Protein AF-K5VQR4-F1 (afdb_monomer_lite)

Organism: Phanerochaete carnosa (strain HHB-10118-sp) (NCBI:txid650164)

Structure (mmCIF, N/CA/C/O backbone):
data_AF-K5VQR4-F1
#
_entry.id   AF-K5VQR4-F1
#
loop_
_atom_site.group_PDB
_atom_site.id
_atom_site.type_symbol
_atom_site.label_atom_id
_atom_site.label_alt_id
_atom_site.label_comp_id
_atom_site.label_asym_id
_atom_site.label_entity_id
_atom_site.label_seq_id
_atom_site.pdbx_PDB_ins_code
_atom_site.Cartn_x
_atom_site.Cartn_y
_atom_site.Cartn_z
_atom_site.occupancy
_atom_site.B_iso_or_equiv
_atom_site.auth_seq_id
_atom_site.auth_comp_id
_atom_site.auth_asym_id
_atom_site.auth_atom_id
_atom_site.pdbx_PDB_model_num
ATOM 1 N N . MET A 1 1 ? -9.881 -17.365 9.992 1.00 76.88 1 MET A N 1
ATOM 2 C CA . MET A 1 1 ? -9.311 -16.866 8.725 1.00 76.88 1 MET A CA 1
ATOM 3 C C . MET A 1 1 ? -8.305 -17.898 8.231 1.00 76.88 1 MET A C 1
ATOM 5 O O . MET A 1 1 ? -7.612 -18.465 9.066 1.00 76.88 1 MET A O 1
ATOM 9 N N . ARG A 1 2 ? -8.286 -18.235 6.940 1.00 91.94 2 ARG A N 1
ATOM 10 C CA . ARG A 1 2 ? -7.226 -19.063 6.337 1.00 91.94 2 ARG A CA 1
ATOM 11 C C . ARG A 1 2 ? -6.524 -18.192 5.305 1.00 91.94 2 ARG A C 1
ATOM 13 O O . ARG A 1 2 ? -7.212 -17.506 4.557 1.00 91.94 2 ARG A O 1
ATOM 20 N N . VAL A 1 3 ? -5.199 -18.218 5.302 1.00 94.31 3 VAL A N 1
ATOM 21 C CA . VAL A 1 3 ? -4.347 -17.461 4.379 1.00 94.31 3 VAL A CA 1
ATOM 22 C C . VAL A 1 3 ? -3.552 -18.473 3.557 1.00 94.31 3 VAL A C 1
ATOM 24 O O . VAL A 1 3 ? -3.275 -19.569 4.048 1.00 94.31 3 VAL A O 1
ATOM 27 N N . SER A 1 4 ? -3.251 -18.152 2.300 1.00 95.88 4 SER A N 1
ATOM 28 C CA . SER A 1 4 ? -2.399 -18.986 1.450 1.00 95.88 4 SER A CA 1
ATOM 29 C C . SER A 1 4 ? -0.991 -19.087 2.036 1.00 95.88 4 SER A C 1
ATOM 31 O O . SER A 1 4 ? -0.390 -18.068 2.376 1.00 95.88 4 SER A O 1
ATOM 33 N N . GLU A 1 5 ? -0.461 -20.305 2.130 1.00 95.88 5 GLU A N 1
ATOM 34 C CA . GLU A 1 5 ? 0.934 -20.546 2.497 1.00 95.88 5 GLU A CA 1
ATOM 35 C C . GLU A 1 5 ? 1.797 -20.491 1.234 1.00 95.88 5 GLU A C 1
ATOM 37 O O . GLU A 1 5 ? 1.495 -21.157 0.247 1.00 95.88 5 GLU A O 1
ATOM 42 N N . ASN A 1 6 ? 2.828 -19.650 1.258 1.00 95.00 6 ASN A N 1
ATOM 43 C CA . ASN A 1 6 ? 3.662 -19.363 0.095 1.00 95.00 6 ASN A CA 1
ATOM 44 C C . ASN A 1 6 ? 4.636 -20.525 -0.187 1.00 95.00 6 ASN A C 1
ATOM 46 O O . ASN A 1 6 ? 5.281 -21.030 0.735 1.00 95.00 6 ASN A O 1
ATOM 50 N N . THR A 1 7 ? 4.752 -20.927 -1.453 1.00 97.69 7 THR A N 1
ATOM 51 C CA . THR A 1 7 ? 5.670 -21.968 -1.939 1.00 97.69 7 THR A CA 1
ATOM 52 C C . THR A 1 7 ? 6.831 -21.377 -2.754 1.00 97.69 7 THR A C 1
ATOM 54 O O . THR A 1 7 ? 6.736 -20.259 -3.263 1.00 97.69 7 THR A O 1
ATOM 57 N N . PRO A 1 8 ? 7.948 -22.106 -2.942 1.00 97.94 8 PRO A N 1
ATOM 58 C CA . PRO A 1 8 ? 9.022 -21.657 -3.833 1.00 97.94 8 PRO A CA 1
ATOM 59 C C . PRO A 1 8 ? 8.542 -21.307 -5.252 1.00 97.94 8 PRO A C 1
ATOM 61 O O . PRO A 1 8 ? 9.071 -20.390 -5.881 1.00 97.94 8 PRO A O 1
ATOM 64 N N . GLU A 1 9 ? 7.528 -22.010 -5.751 1.00 97.88 9 GLU A N 1
ATOM 65 C CA . GLU A 1 9 ? 6.913 -21.765 -7.052 1.00 97.88 9 GLU A CA 1
ATOM 66 C C . GLU A 1 9 ? 6.180 -20.417 -7.108 1.00 97.88 9 GLU A C 1
ATOM 68 O O . GLU A 1 9 ? 6.324 -19.696 -8.097 1.00 97.88 9 GLU A O 1
ATOM 73 N N . ASP A 1 10 ? 5.468 -20.029 -6.045 1.00 98.00 10 ASP A N 1
ATOM 74 C CA . ASP A 1 10 ? 4.798 -18.723 -5.962 1.00 98.00 10 ASP A CA 1
ATOM 75 C C . ASP A 1 10 ? 5.817 -17.575 -5.989 1.00 98.00 10 ASP A C 1
ATOM 77 O O . ASP A 1 10 ? 5.610 -16.565 -6.664 1.00 98.00 10 ASP A O 1
ATOM 81 N N . ILE A 1 11 ? 6.958 -17.742 -5.310 1.00 97.19 11 ILE A N 1
ATOM 82 C CA . ILE A 1 11 ? 8.053 -16.759 -5.327 1.00 97.19 11 ILE A CA 1
ATOM 83 C C . ILE A 1 11 ? 8.605 -16.595 -6.745 1.00 97.19 11 ILE A C 1
ATOM 85 O O . ILE A 1 11 ? 8.754 -15.466 -7.220 1.00 97.19 11 ILE A O 1
ATOM 89 N N . ASN A 1 12 ? 8.886 -17.704 -7.436 1.00 98.06 12 ASN A N 1
ATOM 90 C CA . ASN A 1 12 ? 9.372 -17.663 -8.816 1.00 98.06 12 ASN A CA 1
ATOM 91 C C . ASN A 1 12 ? 8.371 -16.951 -9.734 1.00 98.06 12 ASN A C 1
ATOM 93 O O . ASN A 1 12 ? 8.772 -16.124 -10.554 1.00 98.06 12 ASN A O 1
ATOM 97 N N . HIS A 1 13 ? 7.076 -17.215 -9.546 1.00 98.12 13 HIS A N 1
ATOM 98 C CA . HIS A 1 13 ? 6.021 -16.566 -10.311 1.00 98.12 13 HIS A CA 1
ATOM 99 C C . HIS A 1 13 ? 5.961 -15.050 -10.061 1.00 98.12 13 HIS A C 1
ATOM 101 O O . HIS A 1 13 ? 5.912 -14.273 -11.014 1.00 98.12 13 HIS A O 1
ATOM 107 N N . VAL A 1 14 ? 6.035 -14.606 -8.800 1.00 97.56 14 VAL A N 1
ATOM 108 C CA . VAL A 1 14 ? 6.059 -13.173 -8.455 1.00 97.56 14 VAL A CA 1
ATOM 109 C C . VAL A 1 14 ? 7.262 -12.472 -9.086 1.00 97.56 14 VAL A C 1
ATOM 111 O O . VAL A 1 14 ? 7.113 -11.375 -9.628 1.00 97.56 14 VAL A O 1
ATOM 114 N N . ILE A 1 15 ? 8.443 -13.097 -9.057 1.00 98.00 15 ILE A N 1
ATOM 115 C CA . ILE A 1 15 ? 9.659 -12.546 -9.669 1.00 98.00 15 ILE A CA 1
ATOM 116 C C . ILE A 1 15 ? 9.473 -12.379 -11.180 1.00 98.00 15 ILE A C 1
ATOM 118 O O . ILE A 1 15 ? 9.744 -11.301 -11.708 1.00 98.00 15 ILE A O 1
ATOM 122 N N . GLU A 1 16 ? 8.987 -13.413 -11.870 1.00 98.25 16 GLU A N 1
ATOM 123 C CA . GLU A 1 16 ? 8.759 -13.380 -13.318 1.00 98.25 16 GLU A CA 1
ATOM 124 C C . GLU A 1 16 ? 7.773 -12.271 -13.716 1.00 98.25 16 GLU A C 1
ATOM 126 O O . GLU A 1 16 ? 8.079 -11.446 -14.580 1.00 98.25 16 GLU A O 1
ATOM 131 N N . VAL A 1 17 ? 6.619 -12.199 -13.041 1.00 97.94 17 VAL A N 1
ATOM 132 C CA . VAL A 1 17 ? 5.583 -11.192 -13.321 1.00 97.94 17 VAL A CA 1
ATOM 133 C C . VAL A 1 17 ? 6.092 -9.780 -13.040 1.00 97.94 17 VAL A C 1
ATOM 135 O O . VAL A 1 17 ? 5.848 -8.870 -13.834 1.00 97.94 17 VAL A O 1
ATOM 138 N N . THR A 1 18 ? 6.831 -9.590 -11.944 1.00 97.75 18 THR A N 1
ATOM 139 C CA . THR A 1 18 ? 7.386 -8.281 -11.578 1.00 97.75 18 THR A CA 1
ATOM 140 C C . THR A 1 18 ? 8.402 -7.810 -12.614 1.00 97.75 18 THR A C 1
ATOM 142 O O . THR A 1 18 ? 8.313 -6.676 -13.082 1.00 97.75 18 THR A O 1
ATOM 145 N N . TRP A 1 19 ? 9.330 -8.678 -13.033 1.00 97.31 19 TRP A N 1
ATOM 146 C CA . TRP A 1 19 ? 10.306 -8.329 -14.068 1.00 97.31 19 TRP A CA 1
ATOM 147 C C . TRP A 1 19 ? 9.647 -8.012 -15.403 1.00 97.31 19 TRP A C 1
ATOM 149 O O . TRP A 1 19 ? 10.032 -7.039 -16.050 1.00 97.31 19 TRP A O 1
ATOM 159 N N . HIS A 1 20 ? 8.631 -8.780 -15.794 1.00 97.25 20 HIS A N 1
ATOM 160 C CA . HIS A 1 20 ? 7.877 -8.492 -17.005 1.00 97.25 20 HIS A CA 1
ATOM 161 C C . HIS A 1 20 ? 7.142 -7.146 -16.918 1.00 97.25 20 HIS A C 1
ATOM 163 O O . HIS A 1 20 ? 7.158 -6.389 -17.882 1.00 97.25 20 HIS A O 1
ATOM 169 N N . ALA A 1 21 ? 6.531 -6.803 -15.778 1.00 96.19 21 ALA A N 1
ATOM 170 C CA . ALA A 1 21 ? 5.870 -5.509 -15.594 1.00 96.19 21 ALA A CA 1
ATOM 171 C C . ALA A 1 21 ? 6.864 -4.336 -15.634 1.00 96.19 21 ALA A C 1
ATOM 173 O O . ALA A 1 21 ? 6.581 -3.311 -16.260 1.00 96.19 21 ALA A O 1
ATOM 174 N N . ILE A 1 22 ? 8.034 -4.495 -15.004 1.00 95.12 22 ILE A N 1
ATOM 175 C CA . ILE A 1 22 ? 9.115 -3.505 -15.056 1.00 95.12 22 ILE A CA 1
ATOM 176 C C . ILE A 1 22 ? 9.556 -3.296 -16.501 1.00 95.12 22 ILE A C 1
ATOM 178 O O . ILE A 1 22 ? 9.486 -2.170 -16.988 1.00 95.12 22 ILE A O 1
ATOM 182 N N . ASP A 1 23 ? 9.932 -4.366 -17.206 1.00 96.06 23 ASP A N 1
ATOM 183 C CA . ASP A 1 23 ? 10.379 -4.250 -18.592 1.00 96.06 23 ASP A CA 1
ATOM 184 C C . ASP A 1 23 ? 9.272 -3.684 -19.484 1.00 96.06 23 ASP A C 1
ATOM 186 O O . ASP A 1 23 ? 9.516 -2.750 -20.235 1.00 96.06 23 ASP A O 1
ATOM 190 N N . ALA A 1 24 ? 8.041 -4.187 -19.404 1.00 94.81 24 ALA A N 1
ATOM 191 C CA . ALA A 1 24 ? 6.970 -3.795 -20.315 1.00 94.81 24 ALA A CA 1
ATOM 192 C C . ALA A 1 24 ? 6.445 -2.369 -20.078 1.00 94.81 24 ALA A C 1
ATOM 194 O O . ALA A 1 24 ? 6.086 -1.700 -21.051 1.00 94.81 24 ALA A O 1
ATOM 195 N N . VAL A 1 25 ? 6.384 -1.910 -18.821 1.00 92.75 25 VAL A N 1
ATOM 196 C CA . VAL A 1 25 ? 5.658 -0.687 -18.432 1.00 92.75 25 VAL A CA 1
ATOM 197 C C . VAL A 1 25 ? 6.505 0.288 -17.614 1.00 92.75 25 VAL A C 1
ATOM 199 O O . VAL A 1 25 ? 6.533 1.466 -17.959 1.00 92.75 25 VAL A O 1
ATOM 202 N N . TYR A 1 26 ? 7.159 -0.159 -16.536 1.00 90.00 26 TYR A N 1
ATOM 203 C CA . TYR A 1 26 ? 7.650 0.745 -15.478 1.00 90.00 26 TYR A CA 1
ATOM 204 C C . TYR A 1 26 ? 9.112 1.185 -15.567 1.00 90.00 26 TYR A C 1
ATOM 206 O O . TYR A 1 26 ? 9.496 2.079 -14.818 1.00 90.00 26 TYR A O 1
ATOM 214 N N . ASP A 1 27 ? 9.928 0.591 -16.438 1.00 86.06 27 ASP A N 1
ATOM 215 C CA . ASP A 1 27 ? 11.276 1.091 -16.737 1.00 86.06 27 ASP A CA 1
ATOM 216 C C . ASP A 1 27 ? 11.182 2.488 -17.409 1.00 86.06 27 ASP A C 1
ATOM 218 O O . ASP A 1 27 ? 10.255 3.260 -17.165 1.00 86.06 27 ASP A O 1
ATOM 222 N N . TRP A 1 28 ? 12.064 2.860 -18.334 1.00 86.38 28 TRP A N 1
ATOM 223 C CA . TRP A 1 28 ? 12.017 4.176 -19.002 1.00 86.38 28 TRP A CA 1
ATOM 224 C C . TRP A 1 28 ? 10.811 4.393 -19.946 1.00 86.38 28 TRP A C 1
ATOM 226 O O . TRP A 1 28 ? 10.837 5.286 -20.796 1.00 86.38 28 TRP A O 1
ATOM 236 N N . LYS A 1 29 ? 9.769 3.557 -19.841 1.00 93.62 29 LYS A N 1
ATOM 237 C CA . LYS A 1 29 ? 8.588 3.517 -20.714 1.00 93.62 29 LYS A CA 1
ATOM 238 C C . LYS A 1 29 ? 7.390 4.279 -20.142 1.00 93.62 29 LYS A C 1
ATOM 240 O O . LYS A 1 29 ? 6.601 4.805 -20.926 1.00 93.62 29 LYS A O 1
ATOM 245 N N . ILE A 1 30 ? 7.255 4.382 -18.817 1.00 93.94 30 ILE A N 1
ATOM 246 C CA . ILE A 1 30 ? 6.223 5.210 -18.182 1.00 93.94 30 ILE A CA 1
ATOM 247 C C . ILE A 1 30 ?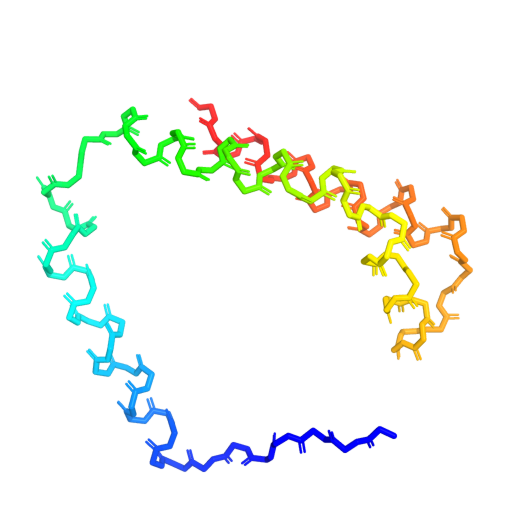 6.750 6.629 -17.958 1.00 93.94 30 ILE A C 1
ATOM 249 O O . ILE A 1 30 ? 7.880 6.840 -17.523 1.00 93.94 30 ILE A O 1
ATOM 253 N N . LEU A 1 31 ? 5.923 7.632 -18.253 1.00 92.56 31 LEU A N 1
ATOM 254 C CA . LEU A 1 31 ? 6.249 9.014 -17.914 1.00 92.56 31 LEU A CA 1
ATOM 255 C C . LEU A 1 31 ? 6.057 9.236 -16.410 1.00 92.56 31 LEU A C 1
ATOM 257 O O . LEU A 1 31 ? 5.097 8.734 -1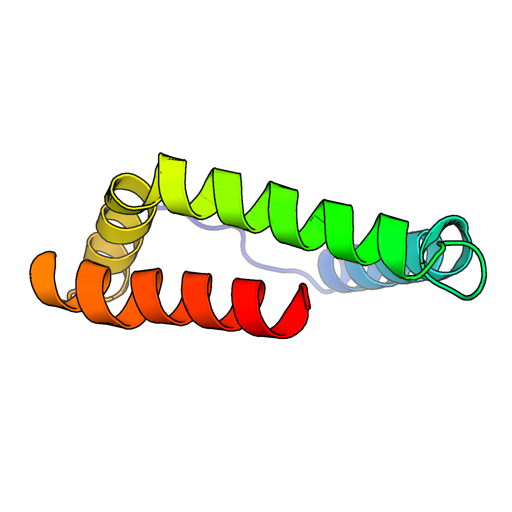5.827 1.00 92.56 31 LEU A O 1
ATOM 261 N N . GLY A 1 32 ? 6.920 10.044 -15.788 1.00 90.00 32 GLY A N 1
ATOM 262 C CA . GLY A 1 32 ? 6.843 10.312 -14.346 1.00 90.00 32 GLY A CA 1
ATOM 263 C C . GLY A 1 32 ? 5.469 10.823 -13.896 1.00 90.00 32 GLY A C 1
ATOM 264 O O . GLY A 1 32 ? 4.918 10.329 -12.923 1.00 90.00 32 GLY A O 1
ATOM 265 N N . ASN A 1 33 ? 4.843 11.721 -14.661 1.00 92.12 33 ASN A N 1
ATOM 266 C CA . ASN A 1 33 ? 3.502 12.228 -14.351 1.00 92.12 33 ASN A CA 1
ATOM 267 C C . ASN A 1 33 ? 2.401 11.153 -14.457 1.00 92.12 33 ASN A C 1
ATOM 269 O O . ASN A 1 33 ? 1.419 11.205 -13.719 1.00 92.12 33 ASN A O 1
ATOM 273 N N . GLU A 1 34 ? 2.546 10.186 -15.365 1.00 93.06 34 GLU A N 1
ATOM 274 C CA . GLU A 1 34 ? 1.614 9.061 -15.488 1.00 93.06 34 GLU A CA 1
ATOM 275 C C . GLU A 1 34 ? 1.780 8.093 -14.310 1.00 93.06 34 GLU A C 1
ATOM 277 O O . GLU A 1 34 ? 0.783 7.612 -13.777 1.00 93.06 34 GLU A O 1
ATOM 282 N N . CYS A 1 35 ? 3.021 7.871 -13.857 1.00 92.12 35 CYS A N 1
ATOM 283 C CA . CYS A 1 35 ? 3.308 7.115 -12.639 1.00 92.12 35 CYS A CA 1
ATOM 284 C C . CYS A 1 35 ? 2.687 7.797 -11.410 1.00 92.12 35 CYS A C 1
ATOM 286 O O . CYS A 1 35 ? 1.922 7.168 -10.682 1.00 92.12 35 CYS A O 1
ATOM 288 N N . ASN A 1 36 ? 2.898 9.105 -11.242 1.00 93.69 36 ASN A N 1
ATOM 289 C CA . ASN A 1 36 ? 2.306 9.877 -10.146 1.00 93.69 36 ASN A CA 1
ATOM 290 C C . ASN A 1 36 ? 0.771 9.813 -10.168 1.00 93.69 36 ASN A C 1
ATOM 292 O O . ASN A 1 36 ? 0.142 9.687 -9.120 1.00 93.69 36 ASN A O 1
ATOM 296 N N . ARG A 1 37 ? 0.143 9.819 -11.355 1.00 94.38 37 ARG A N 1
ATOM 297 C CA . ARG A 1 37 ? -1.316 9.657 -11.476 1.00 94.38 37 ARG A CA 1
ATOM 298 C C . ARG A 1 37 ? -1.803 8.312 -10.926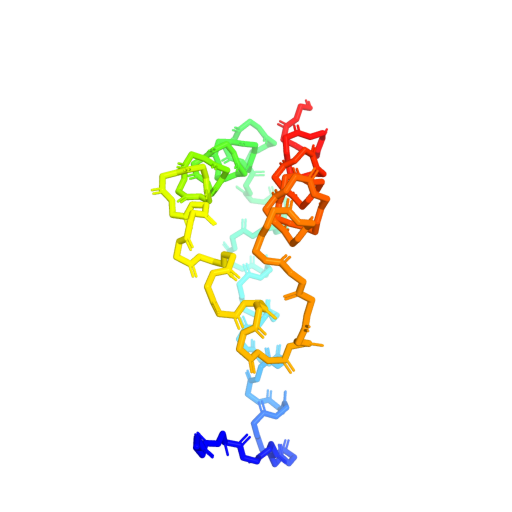 1.00 94.38 37 ARG A C 1
ATOM 300 O O . ARG A 1 37 ? -2.888 8.268 -10.354 1.00 94.38 37 ARG A O 1
ATOM 307 N N . LEU A 1 38 ? -1.025 7.234 -11.071 1.00 94.50 38 LEU A N 1
ATOM 308 C CA . LEU A 1 38 ? -1.354 5.937 -10.467 1.00 94.50 38 LEU A CA 1
ATOM 309 C C . LEU A 1 38 ? -1.268 5.987 -8.939 1.00 94.50 38 LEU A C 1
ATOM 311 O O . LEU A 1 38 ? -2.145 5.439 -8.276 1.00 94.50 38 LEU A O 1
ATOM 315 N N . PHE A 1 39 ? -0.261 6.670 -8.385 1.00 95.19 39 PHE A N 1
ATOM 316 C CA . PHE A 1 39 ? -0.156 6.877 -6.939 1.00 95.19 39 PHE A CA 1
ATOM 317 C C . PHE A 1 39 ? -1.340 7.680 -6.396 1.00 95.19 39 PHE A C 1
ATOM 319 O O . PHE A 1 39 ? -1.977 7.235 -5.447 1.00 95.19 39 PHE A O 1
ATOM 326 N N . TYR A 1 40 ? -1.701 8.801 -7.029 1.00 96.12 40 TYR A N 1
ATOM 327 C CA . TYR A 1 40 ? -2.871 9.584 -6.615 1.00 96.12 40 TYR A CA 1
ATOM 328 C C . TYR A 1 40 ? -4.172 8.784 -6.696 1.00 96.12 40 TYR A C 1
ATOM 330 O O . TYR A 1 40 ? -4.961 8.804 -5.758 1.00 96.12 40 TYR A O 1
ATOM 338 N N . TRP A 1 41 ? -4.371 8.020 -7.771 1.00 96.94 41 TRP A N 1
ATOM 339 C CA . TRP A 1 41 ? -5.526 7.131 -7.888 1.00 96.94 41 TRP A 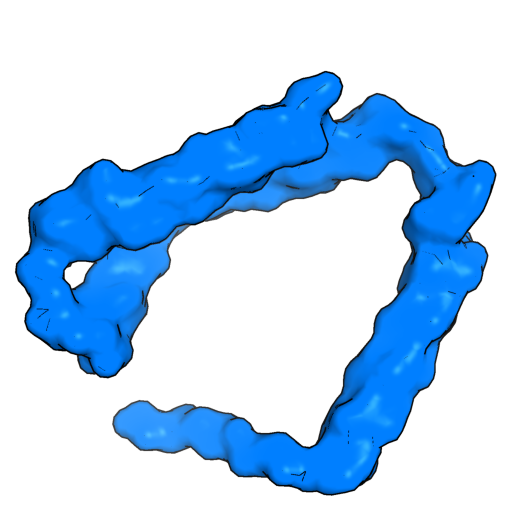CA 1
ATOM 340 C C . TRP A 1 41 ? -5.567 6.075 -6.772 1.00 96.94 41 TRP A C 1
ATOM 342 O O . TRP A 1 41 ? -6.627 5.807 -6.208 1.00 96.94 41 TRP A O 1
ATOM 352 N N . PHE A 1 42 ? -4.423 5.482 -6.422 1.00 96.88 42 PHE A N 1
ATOM 353 C CA . PHE A 1 42 ? -4.346 4.510 -5.332 1.00 96.88 42 PHE A CA 1
ATOM 354 C C . PHE A 1 42 ? -4.666 5.145 -3.973 1.00 96.88 42 PHE A C 1
ATOM 356 O O . PHE A 1 42 ? -5.397 4.565 -3.173 1.00 96.88 42 PHE A O 1
ATOM 363 N N . VAL A 1 43 ? -4.176 6.359 -3.737 1.00 96.94 43 VAL A N 1
ATOM 364 C CA . VAL A 1 43 ? -4.469 7.131 -2.529 1.00 96.94 43 VAL A CA 1
ATOM 365 C C . VAL A 1 43 ? -5.960 7.443 -2.404 1.00 96.94 43 VAL A C 1
ATOM 367 O O . VAL A 1 43 ? -6.538 7.187 -1.351 1.00 96.94 43 VAL A O 1
ATOM 370 N N . GLU A 1 44 ? -6.607 7.902 -3.479 1.00 97.31 44 GLU A N 1
ATOM 371 C CA . GLU A 1 44 ? -8.057 8.144 -3.494 1.00 97.31 44 GLU A CA 1
ATOM 372 C C . GLU A 1 44 ? -8.848 6.882 -3.108 1.00 97.31 44 GLU A C 1
ATOM 374 O O . GLU A 1 44 ? -9.842 6.962 -2.384 1.00 97.31 44 GLU A O 1
ATOM 379 N N . LEU A 1 45 ? -8.407 5.702 -3.558 1.00 97.56 45 LEU A N 1
ATOM 380 C CA . LEU A 1 45 ? -9.031 4.432 -3.183 1.00 97.56 45 LEU A CA 1
ATOM 381 C C . LEU A 1 45 ? -8.823 4.083 -1.705 1.00 97.56 45 LEU A C 1
ATOM 383 O O . LEU A 1 45 ? -9.760 3.600 -1.067 1.00 97.56 45 LEU A O 1
ATOM 387 N N . LEU A 1 46 ? -7.628 4.322 -1.158 1.00 96.25 46 LEU A N 1
ATOM 388 C CA . LEU A 1 46 ? -7.347 4.087 0.260 1.00 96.25 46 LEU A CA 1
ATOM 389 C C . LEU A 1 46 ? -8.162 5.018 1.163 1.00 96.25 46 LEU A C 1
ATOM 391 O O . LEU A 1 46 ? -8.694 4.564 2.172 1.00 96.25 46 LEU A O 1
ATOM 395 N N . GLU A 1 47 ? -8.311 6.289 0.789 1.00 97.38 47 GLU A N 1
ATOM 396 C CA . GLU A 1 47 ? -9.156 7.250 1.507 1.00 97.38 47 GLU A CA 1
ATOM 397 C C . GLU A 1 47 ? -10.628 6.813 1.498 1.00 97.38 47 GLU A C 1
ATOM 399 O O . GLU A 1 47 ? -11.286 6.807 2.541 1.00 97.38 47 GLU A O 1
ATOM 404 N N . GLN A 1 48 ? -11.138 6.367 0.344 1.00 98.19 48 GLN A N 1
ATOM 405 C CA . GLN A 1 48 ? -12.505 5.841 0.217 1.00 98.19 48 GLN A CA 1
ATOM 406 C C . GLN A 1 48 ? -12.745 4.585 1.068 1.00 98.19 48 GLN A C 1
ATOM 408 O O . GLN A 1 48 ? -13.866 4.362 1.524 1.00 98.19 48 GLN A O 1
ATOM 413 N N . GLN A 1 49 ? -11.708 3.771 1.285 1.00 97.44 49 GLN A N 1
ATOM 414 C CA . GLN A 1 49 ? -11.774 2.507 2.027 1.00 97.44 49 GLN A CA 1
ATOM 415 C C . GLN A 1 49 ? -11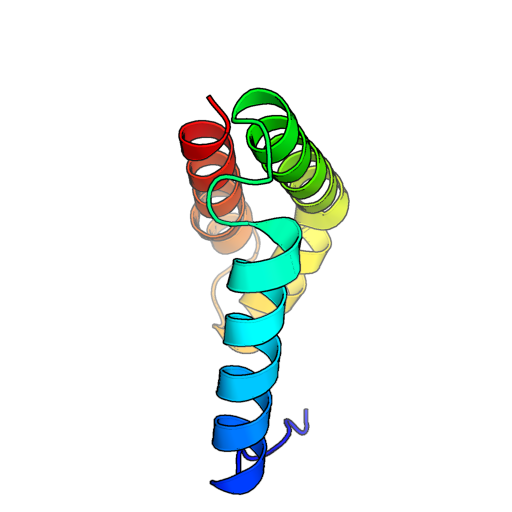.078 2.575 3.396 1.00 97.44 49 GLN A C 1
ATOM 417 O O . GLN A 1 49 ? -10.735 1.534 3.965 1.00 97.44 49 GLN A O 1
ATOM 422 N N . GLN A 1 50 ? -10.869 3.773 3.954 1.00 98.00 50 GLN A N 1
ATOM 423 C CA . GLN A 1 50 ? -10.077 3.951 5.177 1.00 98.00 50 GLN A CA 1
ATOM 424 C C . GLN A 1 50 ? -10.649 3.150 6.357 1.00 98.00 50 GLN A C 1
ATOM 426 O O . GLN A 1 50 ? -9.910 2.472 7.073 1.00 98.00 50 GLN A O 1
ATOM 431 N N . ASP A 1 51 ? -11.967 3.182 6.548 1.00 97.94 51 ASP A N 1
ATOM 432 C CA . ASP A 1 51 ? -12.634 2.486 7.655 1.00 97.94 51 ASP A CA 1
ATOM 433 C C . ASP A 1 51 ? -12.636 0.957 7.465 1.00 97.94 51 ASP A C 1
ATOM 435 O O . ASP A 1 51 ? -12.520 0.205 8.438 1.00 97.94 51 ASP A O 1
ATOM 439 N N . GLU A 1 52 ? -12.718 0.476 6.221 1.00 97.62 52 GLU A N 1
ATOM 440 C CA . GLU A 1 52 ? -12.633 -0.956 5.909 1.00 97.62 52 GLU A CA 1
ATOM 441 C C . GLU A 1 52 ? -11.213 -1.479 6.146 1.00 97.62 52 GLU A C 1
ATOM 443 O O . GLU A 1 52 ? -11.030 -2.445 6.889 1.00 97.62 52 GLU A O 1
ATOM 448 N N . SER A 1 53 ? -10.205 -0.774 5.626 1.00 96.94 53 SER A N 1
ATOM 449 C CA . SER A 1 53 ? -8.788 -1.061 5.887 1.00 96.94 53 SER A CA 1
ATOM 450 C C . SER A 1 53 ? -8.482 -1.056 7.386 1.00 96.94 53 SER A C 1
ATOM 452 O O . SER A 1 53 ? -7.829 -1.965 7.894 1.00 96.94 53 SER A O 1
ATOM 454 N N . THR A 1 54 ? -9.033 -0.087 8.126 1.00 98.19 54 THR A N 1
ATOM 455 C CA . THR A 1 54 ? -8.902 -0.023 9.590 1.00 98.19 54 THR A CA 1
ATOM 456 C C . THR A 1 54 ? -9.540 -1.235 10.259 1.00 98.19 54 THR A C 1
ATOM 458 O O . THR A 1 54 ? -8.984 -1.784 11.206 1.00 98.19 54 THR A O 1
ATOM 461 N N . THR A 1 55 ? -10.708 -1.677 9.790 1.00 97.56 55 THR A N 1
ATOM 462 C CA . THR A 1 55 ? -11.381 -2.853 10.354 1.00 97.56 55 THR A CA 1
ATOM 463 C C . THR A 1 55 ? -10.520 -4.102 10.186 1.00 97.56 55 THR A C 1
ATOM 465 O O . THR A 1 55 ? -10.380 -4.871 11.136 1.00 97.56 55 THR A O 1
ATOM 468 N N . VAL A 1 56 ? -9.905 -4.286 9.014 1.00 96.25 56 VAL A N 1
ATOM 469 C CA . VAL A 1 56 ? -8.969 -5.394 8.767 1.00 96.25 56 VAL A CA 1
ATOM 470 C C . VAL A 1 56 ? -7.748 -5.293 9.685 1.00 96.25 56 VAL A C 1
ATOM 472 O O . VAL A 1 56 ? -7.428 -6.270 10.357 1.00 96.25 56 VAL A O 1
ATOM 475 N N . GLU A 1 57 ? -7.132 -4.114 9.794 1.00 96.81 57 GLU A N 1
ATOM 476 C CA . GLU A 1 57 ? -5.971 -3.865 10.664 1.00 96.81 57 GLU A CA 1
ATOM 477 C C . GLU A 1 57 ? -6.282 -4.158 12.140 1.00 96.81 57 GLU A C 1
ATOM 479 O O . GLU A 1 57 ? -5.498 -4.784 12.848 1.00 96.81 57 GLU A O 1
ATOM 484 N N . VAL A 1 58 ? -7.459 -3.758 12.624 1.00 97.56 58 VAL A N 1
ATOM 485 C CA . VAL A 1 58 ? -7.906 -4.044 13.995 1.00 97.56 58 VAL A CA 1
ATOM 486 C C . VAL A 1 58 ? -8.101 -5.540 14.217 1.00 97.56 58 VAL A C 1
ATOM 488 O O . VAL A 1 58 ? -7.753 -6.046 15.283 1.00 97.56 58 VAL A O 1
ATOM 491 N N . LEU A 1 59 ? -8.667 -6.251 13.239 1.00 96.50 59 LEU A N 1
ATOM 492 C CA . LEU A 1 59 ? -8.904 -7.691 13.345 1.00 96.50 59 LEU A CA 1
ATOM 493 C C . LEU A 1 59 ? -7.605 -8.504 13.305 1.00 96.50 59 LEU A C 1
ATOM 495 O O . LEU A 1 59 ? -7.542 -9.546 13.958 1.00 96.50 59 LEU A O 1
ATOM 499 N N . ASP A 1 60 ? -6.599 -8.039 12.565 1.00 95.94 60 ASP A N 1
ATOM 500 C CA . ASP A 1 60 ? -5.313 -8.725 12.413 1.00 95.94 60 ASP A CA 1
ATOM 501 C C . ASP A 1 60 ? -4.312 -8.361 13.525 1.00 95.94 60 ASP A C 1
ATOM 503 O O . ASP A 1 60 ? -3.709 -9.235 14.146 1.00 95.94 60 ASP A O 1
ATOM 507 N N . ASN A 1 61 ? -4.184 -7.069 13.842 1.00 94.69 61 ASN A N 1
ATOM 508 C CA . ASN A 1 61 ? -3.177 -6.529 14.763 1.00 94.69 61 ASN A CA 1
ATOM 509 C C . ASN A 1 61 ? -3.716 -6.293 16.192 1.00 94.69 61 ASN A C 1
ATOM 511 O O . ASN A 1 61 ? -2.956 -6.214 17.157 1.00 94.69 61 ASN A O 1
ATOM 515 N N . GLY A 1 62 ? -5.037 -6.170 16.367 1.00 93.94 62 GLY A N 1
ATOM 516 C CA . GLY A 1 62 ? -5.680 -6.043 17.684 1.00 93.94 62 GLY A CA 1
ATOM 517 C C . GLY A 1 62 ? -5.630 -4.649 18.327 1.00 93.94 62 GLY A C 1
ATOM 518 O O . GLY A 1 62 ? -5.995 -4.501 19.497 1.00 93.94 62 GLY A O 1
ATOM 519 N N . LYS A 1 63 ? -5.189 -3.613 17.602 1.00 94.94 63 LYS A N 1
ATOM 520 C CA . LYS A 1 63 ? -5.245 -2.212 18.064 1.00 94.94 63 LYS A CA 1
ATOM 521 C C . LYS A 1 63 ? -6.691 -1.725 18.190 1.00 94.94 63 LYS A C 1
ATOM 523 O O . LYS A 1 63 ? -7.613 -2.291 17.613 1.00 94.94 63 LYS A O 1
ATOM 528 N N . THR A 1 64 ? -6.913 -0.638 18.929 1.00 97.31 64 THR A N 1
ATOM 529 C CA . THR A 1 64 ? -8.233 0.010 18.922 1.00 97.31 64 THR A CA 1
ATOM 530 C C . THR A 1 64 ? -8.495 0.647 17.560 1.00 97.31 64 THR A C 1
ATOM 532 O O . THR A 1 64 ? -7.581 1.189 16.942 1.00 97.31 64 THR A O 1
ATOM 535 N N . PHE A 1 65 ? -9.755 0.633 17.115 1.00 97.81 65 PHE A N 1
ATOM 536 C CA . PHE A 1 65 ? -10.144 1.197 15.817 1.00 97.81 65 PHE A CA 1
ATOM 537 C C . PHE A 1 65 ? -9.684 2.644 15.637 1.00 97.81 65 PHE A C 1
ATOM 539 O O . PHE A 1 65 ? -9.080 2.971 14.626 1.00 97.81 65 PHE A O 1
ATOM 546 N N . ALA A 1 66 ? -9.888 3.492 16.649 1.00 97.88 66 ALA A N 1
ATOM 547 C CA . ALA A 1 66 ? -9.454 4.885 16.592 1.00 97.88 66 ALA A CA 1
ATOM 548 C C . ALA A 1 66 ? -7.932 5.025 16.429 1.00 97.88 66 ALA A C 1
ATOM 550 O O . ALA A 1 66 ? -7.482 5.876 15.673 1.00 97.88 66 ALA A O 1
ATOM 551 N N . TRP A 1 67 ? -7.134 4.185 17.100 1.00 97.50 67 TRP A N 1
ATOM 552 C CA . TRP A 1 67 ? -5.683 4.219 16.926 1.00 97.50 67 TRP A CA 1
ATOM 553 C C . TRP A 1 67 ? -5.305 3.770 15.515 1.00 97.50 67 TRP A C 1
ATOM 555 O O . TRP A 1 67 ? -4.602 4.494 14.817 1.00 97.50 67 TRP A O 1
ATOM 565 N N . ALA A 1 68 ? -5.783 2.603 15.081 1.00 97.88 68 ALA A N 1
ATOM 566 C CA . ALA A 1 68 ? -5.447 2.055 13.769 1.00 97.88 68 ALA A CA 1
ATOM 567 C C . ALA A 1 68 ? -5.842 3.006 12.625 1.00 97.88 68 ALA A C 1
ATOM 569 O O . ALA A 1 68 ? -5.076 3.189 11.682 1.00 97.88 68 ALA A O 1
ATOM 570 N N . ARG A 1 69 ? -6.994 3.676 12.745 1.00 97.81 69 ARG A N 1
ATOM 571 C CA . ARG A 1 69 ? -7.494 4.621 11.744 1.00 97.81 69 ARG A CA 1
ATOM 572 C C . ARG A 1 69 ? -6.617 5.861 11.616 1.00 97.81 69 ARG A C 1
ATOM 574 O O . ARG A 1 69 ? -6.220 6.216 10.511 1.00 97.81 69 ARG A O 1
ATOM 581 N N . GLU A 1 70 ? -6.346 6.511 12.748 1.00 97.75 70 GLU A N 1
ATOM 582 C CA . GLU A 1 70 ? -5.688 7.824 12.809 1.00 97.75 70 GLU A CA 1
ATOM 583 C C . GLU A 1 70 ? -4.160 7.730 12.774 1.00 97.75 70 GLU A C 1
ATOM 585 O O . GLU A 1 70 ? -3.485 8.724 12.522 1.00 97.75 70 GLU A O 1
ATOM 590 N N . ALA A 1 71 ? -3.603 6.546 13.034 1.00 96.75 71 ALA A N 1
ATOM 591 C CA . ALA A 1 71 ? -2.176 6.292 12.932 1.00 96.75 71 ALA A CA 1
ATOM 592 C C . ALA A 1 71 ? -1.878 5.381 11.741 1.00 96.75 71 ALA A C 1
ATOM 594 O O . ALA A 1 71 ? -1.395 5.858 10.725 1.00 96.75 71 ALA A O 1
ATOM 595 N N . ASP A 1 72 ? -2.147 4.082 11.840 1.00 97.06 72 ASP A N 1
ATOM 596 C CA . ASP A 1 72 ? -1.610 3.107 10.884 1.00 97.06 72 ASP A CA 1
ATOM 597 C C . ASP A 1 72 ? -2.123 3.345 9.457 1.00 97.06 72 ASP A C 1
ATOM 599 O O . ASP A 1 72 ? -1.331 3.465 8.519 1.00 97.06 72 ASP A O 1
ATOM 603 N N . VAL A 1 73 ? -3.441 3.485 9.291 1.00 97.44 73 VAL A N 1
ATOM 604 C CA . VAL A 1 73 ? -4.055 3.683 7.972 1.00 97.44 73 VAL A CA 1
ATOM 605 C C . VAL A 1 73 ? -3.848 5.115 7.477 1.00 97.44 73 VAL A C 1
ATOM 607 O O . VAL A 1 73 ? -3.425 5.300 6.338 1.00 97.44 73 VAL A O 1
ATOM 610 N N . ALA A 1 74 ? -4.075 6.130 8.320 1.00 97.94 74 ALA A N 1
ATOM 611 C CA . ALA A 1 74 ? -3.861 7.529 7.937 1.00 97.94 74 ALA A CA 1
ATOM 612 C C . ALA A 1 74 ? -2.399 7.825 7.554 1.00 97.94 74 ALA A C 1
ATOM 614 O O . ALA A 1 74 ? -2.154 8.404 6.501 1.00 97.94 74 ALA A O 1
ATOM 615 N N . MET A 1 75 ? -1.413 7.363 8.334 1.00 97.62 75 MET A N 1
ATOM 616 C CA . MET A 1 75 ? 0.004 7.570 7.997 1.00 97.62 75 MET A CA 1
ATOM 617 C C . MET A 1 75 ? 0.423 6.794 6.745 1.00 97.62 75 MET A C 1
ATOM 619 O O . MET A 1 75 ? 1.315 7.239 6.026 1.00 97.62 75 MET A O 1
ATOM 623 N N . SER A 1 76 ? -0.207 5.648 6.464 1.00 96.88 76 SER A N 1
ATOM 624 C CA . SER A 1 76 ? 0.017 4.933 5.203 1.00 96.88 76 SER A CA 1
ATOM 625 C C . SER A 1 76 ? -0.486 5.755 4.014 1.00 96.88 76 SER A C 1
ATOM 627 O O . SER A 1 76 ? 0.241 5.914 3.037 1.00 96.88 76 SER A O 1
ATOM 629 N N . ILE A 1 77 ? -1.691 6.330 4.116 1.00 97.56 77 ILE A N 1
ATOM 630 C CA . ILE A 1 77 ? -2.256 7.242 3.109 1.00 97.56 77 ILE A CA 1
ATOM 631 C C . ILE A 1 77 ? -1.327 8.447 2.893 1.00 97.56 77 ILE A C 1
ATOM 633 O O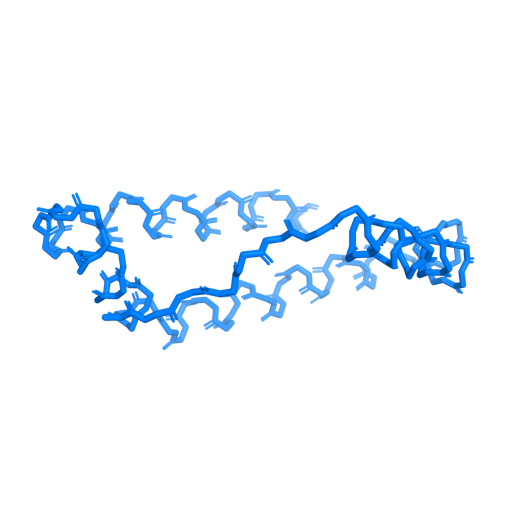 . ILE A 1 77 ? -0.962 8.739 1.754 1.00 97.56 77 ILE A O 1
ATOM 637 N N . ASP A 1 78 ? -0.869 9.085 3.972 1.00 97.00 78 ASP A N 1
ATOM 638 C CA . ASP A 1 78 ? 0.051 10.227 3.905 1.00 97.00 78 ASP A CA 1
ATOM 639 C C . ASP A 1 78 ? 1.391 9.864 3.250 1.00 97.00 78 ASP A C 1
ATOM 641 O O . ASP A 1 78 ? 1.933 10.644 2.466 1.00 97.00 78 ASP A O 1
ATOM 645 N N . ALA A 1 79 ? 1.927 8.671 3.530 1.00 96.75 79 ALA A N 1
ATOM 646 C CA . ALA A 1 79 ? 3.155 8.197 2.899 1.00 96.75 79 ALA A CA 1
ATOM 647 C C . ALA A 1 79 ? 2.984 8.056 1.379 1.00 96.75 79 ALA A C 1
ATOM 649 O O . ALA A 1 79 ? 3.845 8.501 0.620 1.00 96.75 79 ALA A O 1
ATOM 650 N N . PHE A 1 80 ? 1.864 7.492 0.917 1.00 95.94 80 PHE A N 1
ATOM 651 C CA . PHE A 1 80 ? 1.586 7.399 -0.516 1.00 95.94 80 PHE A CA 1
ATOM 652 C C . PHE A 1 80 ? 1.348 8.774 -1.154 1.00 95.94 80 PHE A C 1
ATOM 654 O O . PHE A 1 80 ? 1.877 9.014 -2.238 1.00 95.94 80 PHE A O 1
ATOM 661 N N . HIS A 1 81 ? 0.650 9.697 -0.478 1.00 94.44 81 HIS A N 1
ATOM 662 C CA . HIS A 1 81 ? 0.536 11.099 -0.916 1.00 94.44 81 HIS A CA 1
ATOM 663 C C . HIS A 1 81 ? 1.910 11.757 -1.069 1.00 94.44 81 HIS A C 1
ATOM 665 O O . HIS A 1 81 ? 2.160 12.435 -2.064 1.00 94.44 81 HIS A O 1
ATOM 671 N N . HIS A 1 82 ? 2.818 11.540 -0.112 1.00 94.75 82 HIS A N 1
ATOM 672 C CA . HIS A 1 82 ? 4.168 12.101 -0.149 1.00 94.75 82 HIS A CA 1
ATOM 673 C C . HIS A 1 82 ? 4.973 11.611 -1.358 1.00 94.75 82 HIS A C 1
ATOM 675 O O . HIS A 1 82 ? 5.673 12.409 -1.973 1.00 94.75 82 HIS A O 1
ATOM 681 N N . TYR A 1 83 ? 4.862 10.328 -1.713 1.00 92.25 83 TYR A N 1
ATOM 682 C CA . TYR A 1 83 ? 5.550 9.762 -2.880 1.00 92.25 83 TYR A CA 1
ATOM 683 C C . TYR A 1 83 ? 4.854 10.049 -4.219 1.00 92.25 83 TYR A C 1
ATOM 685 O O . TYR A 1 83 ? 5.469 9.860 -5.266 1.00 92.25 83 TYR A O 1
ATOM 693 N N . ALA A 1 84 ? 3.593 10.492 -4.205 1.00 89.81 84 ALA A N 1
ATOM 694 C CA . ALA A 1 84 ? 2.861 10.873 -5.412 1.00 89.81 84 ALA A CA 1
ATOM 695 C C . ALA A 1 84 ? 3.282 12.246 -5.976 1.00 89.81 84 ALA A C 1
ATOM 697 O O . ALA A 1 84 ? 3.058 12.511 -7.161 1.00 89.81 84 ALA A O 1
ATOM 698 N N . GLY A 1 85 ? 3.841 13.124 -5.132 1.00 82.44 85 GLY A N 1
ATOM 699 C CA . GLY A 1 85 ? 4.311 14.470 -5.494 1.00 82.44 85 GLY A CA 1
ATOM 700 C C . GLY A 1 85 ? 5.726 14.478 -6.052 1.00 82.44 85 GLY A C 1
ATOM 701 O O . GLY A 1 85 ? 5.931 15.157 -7.085 1.00 82.44 85 GLY A O 1
#

Radius of gyration: 16.48 Å; chains: 1; bounding box: 25×36×40 Å

Sequence (85 aa):
MRVSENTPEDINHVIEVTWHAIDAVYDWKILGNECNRLFYWFVELLEQQQDESTTVEVLDNGKTFAWAREADVAMSIDAFHHYAG

InterPro domains:
  IPR015590 Aldehyde dehydrogenase domain [PF00171] (2-85)
  IPR016161 Aldehyde/histidinol dehydrogenase [SSF53720] (2-85)
  IPR016162 Aldehyde dehydrogenase, N-terminal [G3DSA:3.40.605.10] (1-85)

Secondary structure (DSSP, 8-state):
---PPP-HHHHHHHHHHHHHHIIIIISTTS-HHHHHHHHHHHHHHHHHTHHHHHHHHHHHH---HHHIIIIIIHHHHHHHHHHH-

pLDDT: mean 95.46, std 3.56, range [76.88, 98.25]

Foldseek 3Di:
DDDDDDDPVNVVVVVVVVVCCCVVDVPPRDDLLNVLVVLVVVLVVLVVCLQVVLVVCCVVVVDDSVCCSVPVSVVVSVVSVVVSD